Protein AF-A0A482VI58-F1 (afdb_monomer_lite)

Structure (mmCIF, N/CA/C/O backbone):
data_AF-A0A482VI58-F1
#
_entry.id   AF-A0A482VI58-F1
#
loop_
_atom_site.group_PDB
_atom_site.id
_atom_site.type_symbol
_atom_site.label_atom_id
_atom_site.label_alt_id
_atom_site.label_comp_id
_atom_site.label_asym_id
_atom_site.label_entity_id
_atom_site.label_seq_id
_atom_site.pdbx_PDB_ins_code
_atom_site.Cartn_x
_atom_site.Cartn_y
_atom_site.Cartn_z
_atom_site.occupancy
_atom_site.B_iso_or_equiv
_atom_site.auth_seq_id
_atom_site.auth_comp_id
_atom_site.auth_asym_id
_atom_site.auth_atom_id
_atom_site.pdbx_PDB_model_num
ATOM 1 N N . MET A 1 1 ? 12.533 9.770 -16.216 1.00 80.69 1 MET A N 1
ATOM 2 C CA . MET A 1 1 ? 11.317 10.613 -16.175 1.00 80.69 1 MET A CA 1
ATOM 3 C C . MET A 1 1 ? 10.155 9.870 -15.533 1.00 80.69 1 MET A C 1
ATOM 5 O O . MET A 1 1 ? 9.630 10.392 -14.567 1.00 80.69 1 MET A O 1
ATOM 9 N N . PHE A 1 2 ? 9.805 8.659 -15.983 1.00 86.62 2 PHE A N 1
ATOM 10 C CA . PHE A 1 2 ? 8.700 7.884 -15.394 1.00 86.62 2 PHE A CA 1
ATOM 11 C C . PHE A 1 2 ? 8.877 7.549 -13.905 1.00 86.62 2 PHE A C 1
ATOM 13 O O . PHE A 1 2 ? 7.943 7.761 -13.151 1.00 86.62 2 PHE A O 1
ATOM 20 N N . LEU A 1 3 ? 10.081 7.166 -13.467 1.00 88.00 3 LEU A N 1
ATOM 21 C CA . LEU A 1 3 ? 10.385 6.924 -12.044 1.00 88.00 3 LEU A CA 1
ATOM 22 C C . LEU A 1 3 ? 10.200 8.174 -11.166 1.00 88.00 3 LEU A C 1
ATOM 24 O O . LEU A 1 3 ? 9.652 8.113 -10.073 1.00 88.00 3 LEU A O 1
ATOM 28 N N . PHE A 1 4 ? 10.621 9.339 -11.665 1.00 90.25 4 PHE A N 1
ATOM 29 C CA . PHE A 1 4 ? 10.360 10.604 -10.974 1.00 90.25 4 PHE A CA 1
ATOM 30 C C . PHE A 1 4 ? 8.861 10.928 -10.968 1.00 90.25 4 PHE A C 1
ATOM 32 O O . PHE A 1 4 ? 8.337 11.359 -9.951 1.00 90.25 4 PHE A O 1
ATOM 39 N N . GLY A 1 5 ? 8.178 10.677 -12.089 1.00 90.12 5 GLY A N 1
ATOM 40 C CA . GLY A 1 5 ? 6.739 10.874 -12.243 1.00 90.12 5 GLY A CA 1
ATOM 41 C C . GLY A 1 5 ? 5.906 10.019 -11.292 1.00 90.12 5 GLY A C 1
ATOM 42 O O . GLY A 1 5 ? 4.958 10.540 -10.722 1.00 90.12 5 GLY A O 1
ATOM 43 N N . SER A 1 6 ? 6.270 8.749 -11.075 1.00 90.31 6 SER A N 1
ATOM 44 C CA . SER A 1 6 ? 5.603 7.914 -10.073 1.00 90.31 6 SER A CA 1
ATOM 45 C C . SER A 1 6 ? 5.817 8.481 -8.677 1.00 90.31 6 SER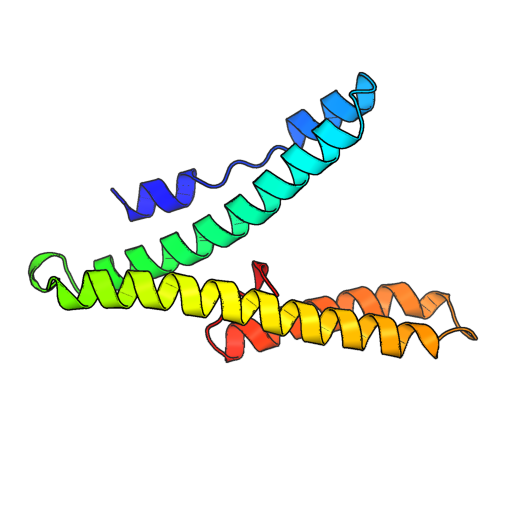 A C 1
ATOM 47 O O . SER A 1 6 ? 4.846 8.660 -7.962 1.00 90.31 6 SER A O 1
ATOM 49 N N . LEU A 1 7 ? 7.047 8.863 -8.320 1.00 88.12 7 LEU A N 1
ATOM 50 C CA . LEU A 1 7 ? 7.362 9.394 -6.989 1.00 88.12 7 LEU A CA 1
ATOM 51 C C . LEU A 1 7 ? 6.529 10.638 -6.635 1.00 88.12 7 LEU A C 1
ATOM 53 O O . LEU A 1 7 ? 6.018 10.730 -5.526 1.00 88.12 7 LEU A O 1
ATOM 57 N N . ILE A 1 8 ? 6.352 11.570 -7.576 1.00 90.31 8 ILE A N 1
ATOM 58 C CA . ILE A 1 8 ? 5.555 12.792 -7.353 1.00 90.31 8 ILE A CA 1
ATOM 59 C C . ILE A 1 8 ? 4.043 12.607 -7.574 1.00 90.31 8 ILE A C 1
ATOM 61 O O . ILE A 1 8 ? 3.300 13.578 -7.459 1.00 90.31 8 ILE A O 1
ATOM 65 N N . SER A 1 9 ? 3.590 11.406 -7.953 1.00 89.25 9 SER A N 1
ATOM 66 C CA . SER A 1 9 ? 2.170 11.115 -8.195 1.00 89.25 9 SER A CA 1
ATOM 67 C C . SER A 1 9 ? 1.380 10.977 -6.895 1.00 89.25 9 SER A C 1
ATOM 69 O O . SER A 1 9 ? 0.194 11.310 -6.873 1.00 89.25 9 SER A O 1
ATOM 71 N N . ALA A 1 10 ? 2.021 10.510 -5.819 1.00 85.88 10 ALA A N 1
ATOM 72 C CA . ALA A 1 10 ? 1.424 10.477 -4.491 1.00 85.88 10 ALA A CA 1
ATOM 73 C C . ALA A 1 10 ? 1.178 11.912 -4.006 1.00 85.88 10 ALA A C 1
ATOM 75 O O . ALA A 1 10 ? 2.099 12.727 -3.921 1.00 85.88 10 ALA A O 1
ATOM 76 N N . VAL A 1 11 ? -0.082 12.224 -3.715 1.00 79.81 11 VAL A N 1
ATOM 77 C CA . VAL A 1 11 ? -0.519 13.512 -3.175 1.00 79.81 11 VAL A CA 1
ATOM 78 C C . VAL A 1 11 ? -1.130 13.234 -1.815 1.00 79.81 11 VAL A C 1
ATOM 80 O O . VAL A 1 11 ? -2.124 12.520 -1.728 1.00 79.81 11 VAL A O 1
ATOM 83 N N . ASP A 1 12 ? -0.544 13.823 -0.777 1.00 84.38 12 ASP A N 1
ATOM 84 C CA . ASP A 1 12 ? -1.042 13.713 0.589 1.00 84.38 12 ASP A CA 1
ATOM 85 C C . ASP A 1 12 ? -2.017 14.872 0.897 1.00 84.38 12 ASP A C 1
ATOM 87 O O . ASP A 1 12 ? -1.608 16.042 0.904 1.00 84.38 12 ASP A O 1
ATOM 91 N N . PRO A 1 13 ? -3.314 14.600 1.145 1.00 86.38 13 PRO A N 1
ATOM 92 C CA . PRO A 1 13 ? -4.317 15.619 1.405 1.00 86.38 13 PRO A CA 1
ATOM 93 C C . PRO A 1 13 ? -4.388 16.018 2.885 1.00 86.38 13 PRO A C 1
ATOM 95 O O . PRO A 1 13 ? -5.315 16.741 3.236 1.00 86.38 13 PRO A O 1
ATOM 98 N N . VAL A 1 14 ? -3.494 15.564 3.776 1.00 86.38 14 VAL A N 1
ATOM 99 C CA . VAL A 1 14 ? -3.619 15.774 5.238 1.00 86.38 14 VAL A CA 1
ATOM 100 C C . VAL A 1 14 ? -3.907 17.234 5.614 1.00 86.38 14 VAL A C 1
ATOM 102 O O . VAL A 1 14 ? -4.797 17.500 6.423 1.00 86.38 14 VAL A O 1
ATOM 105 N N . ALA A 1 15 ? -3.233 18.198 4.979 1.00 89.44 15 ALA A N 1
ATOM 106 C CA . ALA A 1 15 ? -3.489 19.620 5.219 1.00 89.44 15 ALA A CA 1
ATOM 107 C C . ALA A 1 15 ? 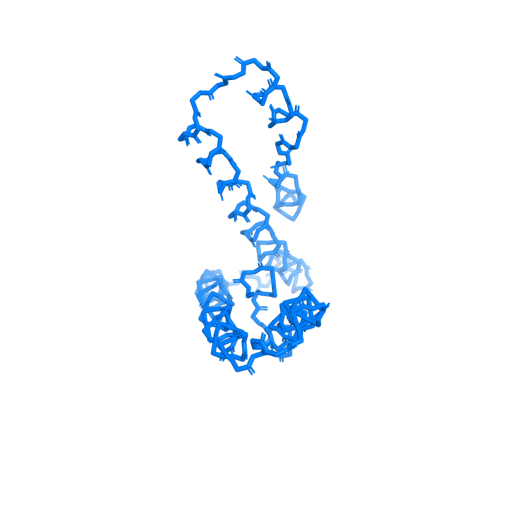-4.893 20.065 4.763 1.00 89.44 15 ALA A C 1
ATOM 109 O O . ALA A 1 15 ? -5.524 20.897 5.410 1.00 89.44 15 ALA A O 1
ATOM 110 N N . VAL A 1 16 ? -5.395 19.506 3.661 1.00 88.38 16 VAL A N 1
ATOM 111 C CA . VAL A 1 16 ? -6.733 19.796 3.123 1.00 88.38 16 VAL A CA 1
ATOM 112 C C . VAL A 1 16 ? -7.816 19.146 3.986 1.00 88.38 16 VAL A C 1
ATOM 114 O O . VAL A 1 16 ? -8.818 19.791 4.287 1.00 88.38 16 VAL A O 1
ATOM 117 N N . LEU A 1 17 ? -7.600 17.906 4.437 1.00 88.44 17 LEU A N 1
ATOM 118 C CA . LEU A 1 17 ? -8.528 17.185 5.310 1.00 88.44 17 LEU A CA 1
ATOM 119 C C . LEU A 1 17 ? -8.707 17.892 6.660 1.00 88.44 17 LEU A C 1
ATOM 121 O O . LEU A 1 17 ? -9.836 17.989 7.134 1.00 88.44 17 LEU A O 1
ATOM 125 N N . ALA A 1 18 ? -7.636 18.454 7.231 1.00 88.31 18 ALA A N 1
ATOM 126 C CA . ALA A 1 18 ? -7.715 19.246 8.461 1.00 88.31 18 ALA A CA 1
ATOM 127 C C . ALA A 1 18 ? -8.611 20.489 8.300 1.00 88.31 18 ALA A C 1
ATOM 129 O O . ALA A 1 18 ? -9.435 20.788 9.162 1.00 88.31 18 ALA A O 1
ATOM 130 N N . VAL A 1 19 ? -8.500 21.186 7.165 1.00 90.44 19 VAL A N 1
ATOM 131 C CA . VAL A 1 19 ? -9.356 22.344 6.862 1.00 90.44 19 VAL A CA 1
ATOM 132 C C . VAL A 1 19 ? -10.801 21.910 6.605 1.00 90.44 19 VAL A C 1
ATOM 134 O O . VAL A 1 19 ? -11.728 22.602 7.019 1.00 90.44 19 VAL A O 1
ATOM 137 N N . PHE A 1 20 ? -11.021 20.768 5.946 1.00 88.94 20 PHE A N 1
ATOM 138 C CA . PHE A 1 20 ? -12.365 20.234 5.696 1.00 88.94 20 PHE A CA 1
ATOM 139 C C . PHE A 1 20 ? -13.120 19.907 6.985 1.00 88.94 20 PHE A C 1
ATOM 141 O O . PHE A 1 20 ? -14.330 20.134 7.056 1.00 88.94 20 PHE A O 1
ATOM 148 N N . GLU A 1 21 ? -12.412 19.408 7.995 1.00 84.38 21 GLU A N 1
ATOM 149 C CA . GLU A 1 21 ? -12.968 19.153 9.322 1.00 84.38 21 GLU A CA 1
ATOM 150 C C . GLU A 1 21 ? -13.339 20.465 10.035 1.00 84.38 21 GLU A C 1
ATOM 152 O O . GLU A 1 21 ? -14.435 20.581 10.584 1.00 84.38 21 GLU A O 1
ATOM 157 N N . GLU A 1 22 ? -12.488 21.493 9.941 1.00 87.69 22 GLU A N 1
ATOM 158 C CA . GLU A 1 22 ? -12.729 22.808 10.552 1.00 87.69 22 GLU A CA 1
ATOM 159 C C . GLU A 1 22 ? -13.942 23.532 9.947 1.00 87.69 22 GLU A C 1
ATOM 161 O O . GLU A 1 22 ? -14.746 24.123 10.670 1.00 87.69 22 GLU A O 1
ATOM 166 N N . ILE A 1 23 ? -14.118 23.457 8.624 1.00 90.69 23 ILE A N 1
ATOM 167 C CA . ILE A 1 23 ? -15.240 24.105 7.922 1.00 90.69 23 ILE A CA 1
ATOM 168 C C . ILE A 1 23 ? -16.499 23.220 7.831 1.00 90.69 23 ILE A C 1
ATOM 170 O O . ILE A 1 23 ? -17.460 23.611 7.168 1.00 90.69 23 ILE A O 1
ATOM 174 N N . GLN A 1 24 ? -16.504 22.050 8.485 1.00 85.38 24 GLN A N 1
ATOM 175 C CA . GLN A 1 24 ? -17.609 21.079 8.498 1.00 85.38 24 GLN A CA 1
ATOM 176 C C . GLN A 1 24 ? -18.119 20.717 7.094 1.00 85.38 24 GLN A C 1
ATOM 178 O O . GLN A 1 24 ? -19.310 20.814 6.781 1.00 85.38 24 GLN A O 1
ATOM 183 N N . VAL A 1 25 ? -17.200 20.298 6.223 1.00 85.62 25 VAL A N 1
ATOM 184 C CA . VAL A 1 25 ? -17.543 19.769 4.897 1.00 85.62 25 VAL A CA 1
ATOM 185 C C . VAL A 1 25 ? -18.390 18.501 5.026 1.00 85.62 25 VAL A C 1
ATOM 187 O O . VAL A 1 25 ? -18.348 17.784 6.022 1.00 85.62 25 VAL A O 1
ATOM 190 N N . ASN A 1 26 ? -19.160 18.202 3.980 1.00 89.62 26 ASN A N 1
ATOM 191 C CA . ASN A 1 26 ? -19.882 16.945 3.855 1.00 89.62 26 ASN A CA 1
ATOM 192 C C . ASN A 1 26 ? -18.968 15.725 4.114 1.00 89.62 26 ASN A C 1
ATOM 194 O O . ASN A 1 26 ? -17.955 15.552 3.434 1.00 89.62 26 ASN A O 1
ATOM 198 N N . GLU A 1 27 ? -19.373 14.854 5.042 1.00 87.38 27 GLU A N 1
ATOM 199 C CA . GLU A 1 27 ? -18.618 13.654 5.438 1.00 87.38 27 GLU A CA 1
ATOM 200 C C . GLU A 1 27 ? -18.286 12.730 4.255 1.00 87.38 27 GLU A C 1
ATOM 202 O O . GLU A 1 27 ? -17.212 12.136 4.211 1.00 87.38 27 GLU A O 1
ATOM 207 N N . ILE A 1 28 ? -19.164 12.640 3.250 1.00 90.75 28 ILE A N 1
ATOM 208 C CA . ILE A 1 28 ? -18.926 11.819 2.055 1.00 90.75 28 ILE A CA 1
ATOM 209 C C . ILE A 1 28 ? -17.741 12.374 1.263 1.00 90.75 28 ILE A C 1
ATOM 211 O O . ILE A 1 28 ? -16.917 11.599 0.787 1.00 90.75 28 ILE A O 1
ATOM 215 N N . LEU A 1 29 ? -17.615 13.702 1.145 1.00 89.19 29 LEU A N 1
ATOM 216 C CA . LEU A 1 29 ? -16.485 14.304 0.434 1.00 89.19 29 LEU A CA 1
ATOM 217 C C . LEU A 1 29 ? -15.168 14.038 1.171 1.00 89.19 29 LEU A C 1
ATOM 219 O O . LEU A 1 29 ? -14.175 13.708 0.529 1.00 89.19 29 LEU A O 1
ATOM 223 N N . TYR A 1 30 ? -15.180 14.118 2.504 1.00 89.75 30 TYR A N 1
ATOM 224 C CA . TYR A 1 30 ? -14.025 13.767 3.331 1.00 89.75 30 TYR A CA 1
ATOM 225 C C . TYR A 1 30 ? -13.590 12.314 3.092 1.00 89.75 30 TYR A C 1
ATOM 227 O O . TYR A 1 30 ? -12.429 12.059 2.776 1.00 89.75 30 TYR A O 1
ATOM 235 N N . ILE A 1 31 ? -14.533 11.367 3.173 1.00 90.25 31 ILE A N 1
ATOM 236 C CA . ILE A 1 31 ? -14.257 9.933 3.003 1.00 90.25 31 ILE A CA 1
ATOM 237 C C . ILE A 1 31 ? -13.723 9.633 1.598 1.00 90.25 31 ILE A C 1
ATOM 239 O O . ILE A 1 31 ? -12.791 8.845 1.455 1.00 90.25 31 ILE A O 1
ATOM 243 N N . VAL A 1 32 ? -14.287 10.262 0.563 1.00 91.56 32 VAL A N 1
ATOM 244 C CA . VAL A 1 32 ? -13.852 10.055 -0.825 1.00 91.56 32 VAL A CA 1
ATOM 245 C C . VAL A 1 32 ? -12.426 10.562 -1.041 1.00 91.56 32 VAL A C 1
ATOM 247 O O . VAL A 1 32 ? -11.614 9.817 -1.579 1.00 91.56 32 VAL A O 1
ATOM 250 N N . VAL A 1 33 ? -12.093 11.776 -0.588 1.00 91.31 33 VAL A N 1
ATOM 251 C CA . VAL A 1 33 ? -10.744 12.355 -0.762 1.00 91.31 33 VAL A CA 1
ATOM 252 C C . VAL A 1 33 ? -9.696 11.589 0.046 1.00 91.31 33 VAL A C 1
ATOM 254 O O . VAL A 1 33 ? -8.596 11.323 -0.442 1.00 91.31 33 VAL A O 1
ATOM 257 N N . PHE A 1 34 ? -10.041 11.186 1.270 1.00 89.19 34 PHE A N 1
ATOM 258 C CA . PHE A 1 34 ? -9.177 10.342 2.089 1.00 89.19 34 PHE A CA 1
ATOM 259 C C . PHE A 1 34 ? -8.921 8.984 1.418 1.00 89.19 34 PHE A C 1
ATOM 261 O O . PHE A 1 34 ? -7.773 8.565 1.283 1.00 89.19 34 PHE A O 1
ATOM 268 N N . GLY A 1 35 ? -9.977 8.324 0.933 1.00 89.69 35 GLY A N 1
ATOM 269 C CA . GLY A 1 35 ? -9.873 7.035 0.252 1.00 89.69 35 GLY A CA 1
ATOM 270 C C . GLY A 1 35 ? -9.096 7.100 -1.066 1.00 89.69 35 GLY A C 1
ATOM 271 O O . GLY A 1 35 ? -8.288 6.215 -1.338 1.00 89.69 35 GLY A O 1
ATOM 272 N N . GLU A 1 36 ? -9.297 8.153 -1.863 1.00 90.19 36 GLU A N 1
ATOM 273 C CA . GLU A 1 36 ? -8.51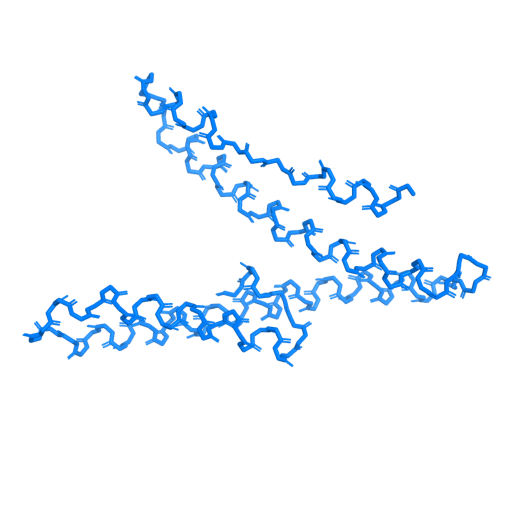8 8.411 -3.082 1.00 90.19 36 GLU A CA 1
ATOM 274 C C . GLU A 1 36 ? -7.024 8.493 -2.773 1.00 90.19 36 GLU A C 1
ATOM 276 O O . GLU A 1 36 ? -6.215 7.887 -3.470 1.00 90.19 36 GLU A O 1
ATOM 281 N N . SER A 1 37 ? -6.666 9.198 -1.704 1.00 89.88 37 SER A N 1
ATOM 282 C CA . SER A 1 37 ? -5.268 9.430 -1.347 1.00 89.88 37 SER A CA 1
ATOM 283 C C . SER A 1 37 ? -4.594 8.160 -0.836 1.00 89.88 37 SER A C 1
ATOM 285 O O . SER A 1 37 ? -3.494 7.841 -1.279 1.00 89.88 37 SER A O 1
ATOM 287 N N . LEU A 1 38 ? -5.296 7.361 -0.022 1.00 86.94 38 LEU A N 1
ATOM 288 C CA . LEU A 1 38 ? -4.820 6.030 0.368 1.00 86.94 38 LEU A CA 1
ATOM 289 C C . LEU A 1 38 ? -4.583 5.122 -0.850 1.00 86.94 38 LEU A C 1
ATOM 291 O O . LEU A 1 38 ? -3.567 4.431 -0.929 1.00 86.94 38 LEU A O 1
ATOM 295 N N . LEU A 1 39 ? -5.507 5.120 -1.818 1.00 87.06 39 LEU A N 1
ATOM 296 C CA . LEU A 1 39 ? -5.347 4.339 -3.046 1.00 87.06 39 LEU A CA 1
ATOM 297 C C . LEU A 1 39 ? -4.183 4.867 -3.901 1.00 87.06 39 LEU A C 1
ATOM 299 O O . LEU A 1 39 ? -3.450 4.082 -4.502 1.00 87.06 39 LEU A O 1
ATOM 303 N N . ASN A 1 40 ? -4.002 6.186 -3.952 1.00 90.12 40 ASN A N 1
ATOM 304 C CA . ASN A 1 40 ? -2.934 6.834 -4.703 1.00 90.12 40 ASN A CA 1
ATOM 305 C C . ASN A 1 40 ? -1.541 6.489 -4.152 1.00 90.12 40 ASN A C 1
ATOM 307 O O . ASN A 1 40 ? -0.642 6.173 -4.936 1.00 90.12 40 ASN A O 1
ATOM 311 N N . ASP A 1 41 ? -1.369 6.474 -2.829 1.00 89.12 41 ASP A N 1
ATOM 312 C CA . ASP A 1 41 ? -0.116 6.068 -2.180 1.00 89.12 41 ASP A CA 1
ATOM 313 C C . ASP A 1 41 ? 0.255 4.626 -2.544 1.00 89.12 41 ASP A C 1
ATOM 315 O O . ASP A 1 41 ? 1.375 4.340 -2.983 1.00 89.12 41 ASP A O 1
ATOM 319 N N . ALA A 1 42 ? -0.721 3.722 -2.460 1.00 85.75 42 ALA A N 1
ATOM 320 C CA . ALA A 1 42 ? -0.563 2.331 -2.854 1.00 85.75 42 ALA A CA 1
ATOM 321 C C . ALA A 1 42 ? -0.138 2.168 -4.325 1.00 85.75 42 ALA A C 1
ATOM 323 O O . ALA A 1 42 ? 0.821 1.453 -4.625 1.00 85.75 42 ALA A O 1
ATOM 324 N N . VAL A 1 43 ? -0.835 2.831 -5.253 1.00 89.00 43 VAL A N 1
ATOM 325 C CA . VAL A 1 43 ? -0.538 2.763 -6.694 1.00 89.00 43 VAL A CA 1
ATOM 326 C C . VAL A 1 43 ? 0.841 3.347 -7.000 1.00 89.00 43 VAL A C 1
ATOM 328 O O . VAL A 1 43 ? 1.592 2.777 -7.794 1.00 89.00 43 VAL A O 1
ATOM 331 N N . THR A 1 44 ? 1.196 4.452 -6.347 1.00 90.50 44 THR A N 1
ATOM 332 C CA . THR A 1 44 ? 2.470 5.149 -6.537 1.00 90.50 44 THR A CA 1
ATOM 333 C C . THR A 1 44 ? 3.663 4.261 -6.199 1.00 90.50 44 THR A C 1
ATOM 335 O O . THR A 1 44 ? 4.604 4.184 -6.992 1.00 90.50 44 THR A O 1
ATOM 338 N N . VAL A 1 45 ? 3.621 3.541 -5.076 1.00 87.81 45 VAL A N 1
ATOM 339 C CA . VAL A 1 45 ? 4.719 2.650 -4.668 1.00 87.81 45 VAL A CA 1
ATOM 340 C C . VAL A 1 45 ? 4.885 1.473 -5.631 1.00 87.81 45 VAL A C 1
ATOM 342 O O . VAL A 1 45 ? 6.007 1.146 -6.020 1.00 87.81 45 VAL A O 1
ATOM 345 N N . VAL A 1 46 ? 3.785 0.881 -6.107 1.00 88.19 46 VAL A N 1
ATOM 346 C CA . VAL A 1 46 ? 3.858 -0.204 -7.102 1.00 88.19 46 VAL A CA 1
ATOM 347 C C . VAL A 1 46 ? 4.439 0.304 -8.428 1.00 88.19 46 VAL A C 1
ATOM 349 O O . VAL A 1 46 ? 5.296 -0.353 -9.022 1.00 88.19 46 VAL A O 1
ATOM 352 N N . LEU A 1 47 ? 4.024 1.491 -8.888 1.00 89.81 47 LEU A N 1
ATOM 353 C CA . LEU A 1 47 ? 4.582 2.114 -10.094 1.00 89.81 47 LEU A CA 1
ATOM 354 C C . LEU A 1 47 ? 6.061 2.480 -9.932 1.00 89.81 47 LEU A C 1
ATOM 356 O O . LEU A 1 47 ? 6.831 2.318 -10.879 1.00 89.81 47 LEU A O 1
ATOM 360 N N . TYR A 1 48 ? 6.462 2.944 -8.747 1.00 90.44 48 TYR A N 1
ATOM 361 C CA . TYR A 1 48 ? 7.854 3.245 -8.435 1.00 90.44 48 TYR A CA 1
ATOM 362 C C . TYR A 1 48 ? 8.734 2.004 -8.611 1.00 90.44 48 TYR A C 1
ATOM 364 O O . TYR A 1 48 ? 9.669 2.051 -9.409 1.00 90.44 48 TYR A O 1
ATOM 372 N N . HIS A 1 49 ? 8.390 0.880 -7.976 1.00 87.06 49 HIS A N 1
ATOM 373 C CA . HIS A 1 49 ? 9.169 -0.358 -8.097 1.00 87.06 49 HIS A CA 1
ATOM 374 C C . HIS A 1 49 ? 9.183 -0.919 -9.523 1.00 87.06 49 HIS A C 1
ATOM 376 O O . HIS A 1 49 ? 10.203 -1.431 -9.990 1.00 87.06 49 HIS A O 1
ATOM 382 N N . LEU A 1 50 ? 8.077 -0.779 -10.259 1.00 88.38 50 LEU A N 1
ATOM 383 C CA . LEU A 1 50 ? 8.013 -1.165 -11.668 1.00 88.38 50 LEU A CA 1
ATOM 384 C C . LEU A 1 50 ? 8.998 -0.348 -12.518 1.00 88.38 50 LEU A C 1
ATOM 386 O O . LEU A 1 50 ? 9.765 -0.910 -13.302 1.00 88.38 50 LEU A O 1
ATOM 390 N N . PHE A 1 51 ? 9.011 0.979 -12.365 1.00 89.19 51 PHE A N 1
ATOM 391 C CA . PHE A 1 51 ? 9.923 1.837 -13.124 1.00 89.19 51 PHE A CA 1
ATOM 392 C C . PHE A 1 51 ? 11.376 1.751 -12.648 1.00 89.19 51 PHE A C 1
ATOM 394 O O . PHE A 1 51 ? 12.289 1.932 -13.459 1.00 89.19 51 PHE A O 1
ATOM 401 N N . GLU A 1 52 ? 11.606 1.464 -11.370 1.00 89.00 52 GLU A N 1
ATOM 402 C CA . GLU A 1 52 ? 12.919 1.145 -10.803 1.00 89.00 52 GLU A CA 1
ATOM 403 C C . GLU A 1 52 ? 13.499 -0.100 -11.479 1.00 89.00 52 GLU A C 1
ATOM 405 O O . GLU A 1 52 ? 14.564 -0.013 -12.092 1.00 89.00 52 GLU A O 1
ATOM 410 N N . SER A 1 53 ? 12.732 -1.193 -11.541 1.00 85.75 53 SER A N 1
ATOM 411 C CA . SER A 1 53 ? 13.123 -2.420 -12.246 1.00 85.75 53 SER A CA 1
ATOM 412 C C . SER A 1 53 ? 13.446 -2.175 -13.729 1.00 85.75 53 SER A C 1
ATOM 414 O O . SER A 1 53 ? 14.451 -2.661 -14.253 1.00 85.75 53 SER A O 1
ATOM 416 N N . TYR A 1 54 ? 12.654 -1.348 -14.422 1.00 86.19 54 TYR A N 1
ATOM 417 C CA . TYR A 1 54 ? 12.942 -0.968 -15.814 1.00 86.19 54 TYR A CA 1
ATOM 418 C C . TYR A 1 54 ? 14.214 -0.129 -15.963 1.00 86.19 54 TYR A C 1
ATOM 420 O O . TYR A 1 54 ? 14.897 -0.206 -16.988 1.00 86.19 54 TYR A O 1
ATOM 428 N N . THR A 1 55 ? 14.538 0.681 -14.957 1.00 85.75 55 THR A N 1
ATOM 429 C CA . THR A 1 55 ? 15.758 1.492 -14.950 1.00 85.75 55 THR A CA 1
ATOM 430 C C . THR A 1 55 ? 16.990 0.607 -14.761 1.00 85.75 55 THR A C 1
ATOM 432 O O . THR A 1 55 ? 17.982 0.808 -15.462 1.00 85.75 55 THR A O 1
ATOM 435 N N . GLU A 1 56 ? 16.907 -0.409 -13.899 1.00 84.31 56 GLU A N 1
ATOM 436 C CA . GLU A 1 56 ? 17.978 -1.387 -13.666 1.00 84.31 56 GLU A CA 1
ATOM 437 C C . GLU A 1 56 ? 18.253 -2.280 -14.885 1.00 84.31 56 GLU A C 1
ATOM 439 O O . GLU A 1 56 ? 19.411 -2.512 -15.231 1.00 84.31 56 GLU A O 1
ATOM 444 N N . MET A 1 57 ? 17.207 -2.734 -15.588 1.00 79.75 57 MET A N 1
ATOM 445 C CA . MET A 1 57 ? 17.352 -3.543 -16.812 1.00 79.75 57 MET A CA 1
ATOM 446 C C . MET A 1 57 ? 17.991 -2.777 -17.985 1.00 79.75 57 MET A C 1
ATOM 448 O O . MET A 1 57 ? 18.581 -3.378 -18.891 1.00 79.75 57 MET A O 1
ATOM 452 N N . GLY A 1 58 ? 17.903 -1.444 -17.961 1.00 79.06 58 GLY A N 1
ATOM 453 C CA . GLY A 1 58 ? 18.446 -0.553 -18.977 1.00 79.06 58 GLY A CA 1
ATOM 454 C C . GLY A 1 58 ? 17.531 -0.398 -20.198 1.00 79.06 58 GLY A C 1
ATOM 455 O O . GLY A 1 58 ? 17.132 -1.358 -20.852 1.00 79.06 58 GLY A O 1
ATOM 456 N N . LEU A 1 59 ? 17.273 0.858 -20.579 1.00 70.56 59 LEU A N 1
ATOM 457 C CA . LEU A 1 59 ? 16.315 1.260 -21.627 1.00 70.56 59 LEU A CA 1
ATOM 458 C C . LEU A 1 59 ? 16.507 0.593 -23.003 1.00 70.56 59 LEU A C 1
ATOM 460 O O . LEU A 1 59 ? 15.568 0.551 -23.791 1.00 70.56 59 LEU A O 1
ATOM 464 N N . LYS A 1 60 ? 17.709 0.096 -23.321 1.00 67.00 60 LYS A N 1
ATOM 465 C CA . LYS A 1 60 ? 18.005 -0.552 -24.612 1.00 67.00 60 LYS A CA 1
ATOM 466 C C . LYS A 1 60 ? 17.522 -2.002 -24.710 1.00 67.00 60 LYS A C 1
ATOM 468 O O . LYS A 1 60 ? 17.443 -2.508 -25.823 1.00 67.00 60 LYS A O 1
ATOM 473 N N . ASN A 1 61 ? 17.210 -2.642 -23.584 1.00 70.00 61 ASN A N 1
ATOM 474 C CA . ASN A 1 61 ? 16.837 -4.056 -23.525 1.00 70.00 61 ASN A CA 1
ATOM 475 C C . ASN A 1 61 ? 15.338 -4.277 -23.278 1.00 70.00 61 ASN A C 1
ATOM 477 O O . ASN A 1 61 ? 14.919 -5.423 -23.200 1.00 70.00 61 ASN A O 1
ATOM 481 N N . ILE A 1 62 ? 14.542 -3.208 -23.153 1.00 74.94 62 ILE A N 1
ATOM 482 C CA . ILE A 1 62 ? 13.108 -3.310 -22.857 1.00 74.94 62 ILE A CA 1
ATOM 483 C C . ILE A 1 62 ? 12.361 -3.732 -24.126 1.00 74.94 62 ILE A C 1
ATOM 485 O O . ILE A 1 62 ? 12.260 -2.970 -25.092 1.00 74.94 62 ILE A O 1
ATOM 489 N N . ILE A 1 63 ? 11.829 -4.949 -24.119 1.00 81.25 63 ILE A N 1
ATOM 490 C CA . ILE A 1 63 ? 11.011 -5.518 -25.188 1.00 81.25 63 ILE A CA 1
ATOM 491 C C . ILE A 1 63 ? 9.533 -5.250 -24.866 1.00 81.25 63 ILE A C 1
ATOM 493 O O . ILE A 1 63 ? 9.138 -5.045 -23.720 1.00 81.25 63 ILE A O 1
ATOM 497 N N . TYR A 1 64 ? 8.666 -5.285 -25.881 1.00 79.06 64 TYR A N 1
ATOM 498 C CA . TYR A 1 64 ? 7.211 -5.178 -25.701 1.00 79.06 64 TYR A CA 1
ATOM 499 C C . TYR A 1 64 ? 6.644 -6.185 -24.677 1.00 79.06 64 TYR A C 1
ATOM 501 O O . TYR A 1 64 ? 5.672 -5.890 -23.984 1.00 79.06 64 TYR A O 1
ATOM 509 N N . GLN A 1 65 ? 7.266 -7.363 -24.561 1.00 81.69 65 GLN A N 1
ATOM 510 C CA . GLN A 1 65 ? 6.880 -8.389 -23.591 1.00 81.69 65 GLN A CA 1
ATOM 511 C C . GLN A 1 65 ? 7.105 -7.937 -22.144 1.00 81.69 65 GLN A C 1
ATOM 513 O O . GLN A 1 65 ? 6.254 -8.210 -21.304 1.00 81.69 65 GLN A O 1
ATOM 518 N N . ASP A 1 66 ? 8.177 -7.190 -21.868 1.00 82.88 66 ASP A N 1
ATOM 519 C CA . ASP A 1 66 ? 8.491 -6.700 -20.521 1.00 82.88 66 ASP A CA 1
ATOM 520 C C . ASP A 1 66 ? 7.471 -5.659 -20.065 1.00 82.88 66 ASP A C 1
ATOM 522 O O . ASP A 1 66 ? 7.022 -5.681 -18.924 1.00 82.88 66 ASP A O 1
ATOM 526 N N . VAL A 1 67 ? 7.024 -4.800 -20.988 1.00 84.12 67 VAL A N 1
ATOM 527 C CA . VAL A 1 67 ? 5.975 -3.807 -20.715 1.00 84.12 67 VAL A CA 1
ATOM 528 C C . VAL A 1 67 ? 4.657 -4.488 -20.349 1.00 84.12 67 VAL A C 1
ATOM 530 O O . VAL A 1 67 ? 3.996 -4.087 -19.390 1.00 84.12 67 VAL A O 1
ATOM 533 N N . LEU A 1 68 ? 4.280 -5.533 -21.092 1.00 87.00 68 LEU A N 1
ATOM 534 C CA . LEU A 1 68 ? 3.069 -6.300 -20.812 1.00 87.00 68 LEU A CA 1
ATOM 535 C C . LEU A 1 68 ? 3.185 -7.077 -19.493 1.00 87.00 68 LEU A C 1
ATOM 537 O O . LEU A 1 68 ? 2.229 -7.119 -18.720 1.00 87.00 68 LEU A O 1
ATOM 541 N N . ALA A 1 69 ? 4.360 -7.651 -19.221 1.00 85.50 69 ALA A N 1
ATOM 542 C CA . ALA A 1 69 ? 4.651 -8.353 -17.980 1.00 85.50 69 ALA A CA 1
ATOM 543 C C . ALA A 1 69 ? 4.607 -7.412 -16.770 1.00 85.50 69 ALA A C 1
ATOM 545 O O . ALA A 1 69 ? 4.003 -7.767 -15.765 1.00 85.50 69 ALA A O 1
ATOM 546 N N . GLY A 1 70 ? 5.158 -6.199 -16.865 1.00 86.06 70 GLY A N 1
ATOM 547 C CA . GLY A 1 70 ? 5.072 -5.216 -15.786 1.00 86.06 70 GLY A CA 1
ATOM 548 C C . GLY A 1 70 ? 3.645 -4.729 -15.544 1.00 86.06 70 GLY A C 1
ATOM 549 O O . GLY A 1 70 ? 3.239 -4.610 -14.392 1.00 86.06 70 GLY A O 1
ATOM 550 N N . LEU A 1 71 ? 2.841 -4.533 -16.598 1.00 87.38 71 LEU A N 1
ATOM 551 C CA . LEU A 1 71 ? 1.415 -4.221 -16.442 1.00 87.38 71 LEU A CA 1
ATOM 552 C C . LEU A 1 71 ? 0.669 -5.360 -15.727 1.00 87.38 71 LEU A C 1
ATOM 554 O O . LEU A 1 71 ? -0.112 -5.112 -14.814 1.00 87.38 71 LEU A O 1
ATOM 558 N N . ALA A 1 72 ? 0.918 -6.612 -16.113 1.00 89.06 72 ALA A N 1
ATOM 559 C CA . ALA A 1 72 ? 0.342 -7.765 -15.426 1.00 89.06 72 ALA A CA 1
ATOM 560 C C . ALA A 1 72 ? 0.815 -7.843 -13.964 1.00 89.06 72 ALA A C 1
ATOM 562 O O . ALA A 1 72 ? -0.002 -8.047 -13.067 1.00 89.06 72 ALA A O 1
ATOM 563 N N . ASN A 1 73 ? 2.107 -7.616 -13.715 1.00 87.88 73 ASN A N 1
ATOM 564 C CA . ASN A 1 73 ? 2.691 -7.627 -12.379 1.00 87.88 73 ASN A CA 1
ATOM 565 C C . ASN A 1 73 ? 2.081 -6.544 -11.482 1.00 87.88 73 ASN A C 1
ATOM 567 O O . ASN A 1 73 ? 1.804 -6.809 -10.320 1.00 87.88 73 ASN A O 1
ATOM 571 N N . PHE A 1 74 ? 1.781 -5.362 -12.027 1.00 88.56 74 PHE A N 1
ATOM 572 C CA . PHE A 1 74 ? 1.075 -4.306 -11.301 1.00 88.56 74 PHE A CA 1
ATOM 573 C C . PHE A 1 74 ? -0.252 -4.811 -10.716 1.00 88.56 74 PHE A C 1
ATOM 575 O O . PHE A 1 74 ? -0.498 -4.656 -9.521 1.00 88.56 74 PHE A O 1
ATOM 582 N N . PHE A 1 75 ? -1.086 -5.474 -11.525 1.00 89.56 75 PHE A N 1
ATOM 583 C CA . PHE A 1 75 ? -2.354 -6.031 -11.043 1.00 89.56 75 PHE A CA 1
ATOM 584 C C . PHE A 1 75 ? -2.151 -7.176 -10.053 1.00 89.56 75 PHE A C 1
ATOM 586 O O . PHE A 1 75 ? -2.904 -7.272 -9.088 1.00 89.56 75 PHE A O 1
ATOM 593 N N . VAL A 1 76 ? -1.147 -8.031 -10.266 1.00 91.12 76 VAL A N 1
ATOM 594 C CA . VAL A 1 76 ? -0.836 -9.139 -9.351 1.00 91.12 76 VAL A CA 1
ATOM 595 C C . VAL A 1 76 ? -0.418 -8.612 -7.980 1.00 91.12 76 VAL A C 1
ATOM 597 O O . VAL A 1 76 ? -0.976 -9.042 -6.978 1.00 91.12 76 VAL A O 1
ATOM 600 N N . VAL A 1 77 ? 0.504 -7.651 -7.934 1.00 89.75 77 VAL A N 1
ATOM 601 C CA . VAL A 1 77 ? 1.019 -7.052 -6.695 1.00 89.75 77 VAL A CA 1
ATOM 602 C C . VAL A 1 77 ? -0.070 -6.259 -5.972 1.00 89.75 77 VAL A C 1
ATOM 604 O O . VAL A 1 77 ? -0.184 -6.353 -4.748 1.00 89.75 77 VAL A O 1
ATOM 607 N N . ALA A 1 78 ? -0.901 -5.519 -6.717 1.00 88.75 78 ALA A N 1
ATOM 608 C CA . ALA A 1 78 ? -2.003 -4.747 -6.153 1.00 88.75 78 ALA A CA 1
ATOM 609 C C . ALA A 1 78 ? -3.109 -5.649 -5.583 1.00 88.75 78 ALA A C 1
ATOM 611 O O . ALA A 1 78 ? -3.440 -5.556 -4.403 1.00 88.75 78 ALA A O 1
ATOM 612 N N . LEU A 1 79 ? -3.646 -6.570 -6.391 1.00 91.12 79 LEU A N 1
ATOM 613 C CA . LEU A 1 79 ? -4.706 -7.483 -5.954 1.00 91.12 79 LEU A CA 1
ATOM 614 C C . LEU A 1 79 ? -4.206 -8.463 -4.891 1.00 91.12 79 LEU A C 1
ATOM 616 O O . LEU A 1 79 ? -4.938 -8.765 -3.952 1.00 91.12 79 LEU A O 1
ATOM 620 N N . GLY A 1 80 ? -2.968 -8.944 -5.014 1.00 91.62 80 GLY A N 1
ATOM 621 C CA . GLY A 1 80 ? -2.337 -9.816 -4.030 1.00 91.62 80 GLY A CA 1
ATOM 622 C C . GLY A 1 80 ? -2.207 -9.141 -2.666 1.00 91.62 80 GLY A C 1
ATOM 623 O O . GLY A 1 80 ? -2.597 -9.741 -1.666 1.00 91.62 80 GLY A O 1
ATOM 624 N N . GLY A 1 81 ? -1.761 -7.879 -2.631 1.00 91.31 81 GLY A N 1
ATOM 625 C CA . GLY A 1 81 ? -1.721 -7.071 -1.408 1.00 91.31 81 GLY A CA 1
ATOM 626 C C . GLY A 1 81 ? -3.108 -6.921 -0.782 1.00 91.31 81 GLY A C 1
ATOM 627 O O . GLY A 1 81 ? -3.309 -7.300 0.368 1.00 91.31 81 GLY A O 1
ATOM 628 N N . THR A 1 82 ? -4.107 -6.511 -1.572 1.00 91.62 82 THR A N 1
ATOM 629 C CA . THR A 1 82 ? -5.493 -6.375 -1.094 1.00 91.62 82 THR A CA 1
ATOM 630 C C . THR A 1 82 ? -6.063 -7.684 -0.538 1.00 91.62 82 THR A C 1
ATOM 632 O O . THR A 1 82 ? -6.735 -7.679 0.491 1.00 91.62 82 THR A O 1
ATOM 635 N N . VAL A 1 83 ? -5.806 -8.826 -1.184 1.00 94.44 83 VAL A N 1
ATOM 636 C CA . VAL A 1 83 ? -6.271 -10.135 -0.692 1.00 94.44 83 VAL A CA 1
ATOM 637 C C . VAL A 1 83 ? -5.623 -10.481 0.649 1.00 94.44 83 VAL A C 1
ATOM 639 O O . VAL A 1 83 ? -6.324 -10.931 1.557 1.00 94.44 83 VAL A O 1
ATOM 642 N N . ILE A 1 84 ? -4.315 -10.249 0.797 1.00 94.06 84 ILE A N 1
ATOM 643 C CA . ILE A 1 84 ? -3.603 -10.457 2.066 1.00 94.06 84 ILE A CA 1
ATOM 644 C C . ILE A 1 84 ? -4.202 -9.564 3.158 1.00 94.06 84 ILE A C 1
ATOM 646 O O . ILE A 1 84 ? -4.498 -10.064 4.247 1.00 94.06 84 ILE A O 1
ATOM 650 N N . GLY A 1 85 ? -4.465 -8.294 2.853 1.00 93.19 85 GLY A N 1
ATOM 651 C CA . GLY A 1 85 ? -5.075 -7.363 3.798 1.00 93.19 85 GLY A CA 1
ATOM 652 C C . GLY A 1 85 ? -6.480 -7.756 4.228 1.00 93.19 85 GLY A C 1
ATOM 653 O O . GLY A 1 85 ? -6.799 -7.741 5.415 1.00 93.19 85 GLY A O 1
ATOM 654 N N . VAL A 1 86 ? -7.315 -8.235 3.302 1.00 94.38 86 VAL A N 1
ATOM 655 C CA . VAL A 1 86 ? -8.646 -8.765 3.641 1.00 94.38 86 VAL A CA 1
ATOM 656 C C . VAL A 1 86 ? -8.537 -9.975 4.573 1.00 94.38 86 VAL A C 1
ATOM 658 O O . VAL A 1 86 ? -9.281 -10.065 5.551 1.00 94.38 86 VAL A O 1
ATOM 661 N N . ILE A 1 87 ? -7.603 -10.895 4.316 1.00 95.25 87 ILE A N 1
ATOM 662 C CA . ILE A 1 87 ? -7.389 -12.076 5.166 1.00 95.25 87 ILE A CA 1
ATOM 663 C C . ILE A 1 87 ? -6.975 -11.655 6.582 1.00 95.25 87 ILE A C 1
ATOM 665 O O . ILE A 1 87 ? -7.566 -12.127 7.557 1.00 95.25 87 ILE A O 1
ATOM 669 N N . TRP A 1 88 ? -6.002 -10.751 6.712 1.00 94.19 88 TRP A N 1
ATOM 670 C CA . TRP A 1 88 ? -5.534 -10.273 8.014 1.00 94.19 88 TRP A CA 1
ATOM 671 C C . TRP A 1 88 ? -6.548 -9.382 8.731 1.00 94.19 88 TRP A C 1
ATOM 673 O O . TRP A 1 88 ? -6.679 -9.476 9.951 1.00 94.19 88 TRP A O 1
ATOM 683 N N . GLY A 1 89 ? -7.329 -8.583 8.007 1.00 92.81 89 GLY A N 1
ATOM 684 C CA . GLY A 1 89 ? -8.435 -7.806 8.562 1.00 92.81 89 GLY A CA 1
ATOM 685 C C . GLY A 1 89 ? -9.525 -8.706 9.147 1.00 92.81 89 GLY A C 1
ATOM 686 O O . GLY A 1 89 ? -9.966 -8.497 10.279 1.00 92.81 89 GLY A O 1
ATOM 687 N N . LEU A 1 90 ? -9.897 -9.777 8.435 1.00 93.62 90 LEU A N 1
ATOM 688 C CA . LEU A 1 90 ? -10.831 -10.788 8.944 1.00 93.62 90 LEU A CA 1
ATOM 689 C C . LEU A 1 90 ? -10.258 -11.543 10.149 1.00 93.62 90 LEU A C 1
ATOM 691 O O . LEU A 1 90 ? -10.971 -11.758 11.131 1.00 93.62 90 LEU A O 1
ATOM 695 N N . ALA A 1 91 ? -8.975 -11.913 10.106 1.00 92.38 91 ALA A N 1
ATOM 696 C CA . ALA A 1 91 ? -8.293 -12.550 11.230 1.00 92.38 91 ALA A CA 1
ATOM 697 C C . ALA A 1 91 ? -8.265 -11.637 12.465 1.00 92.38 91 ALA A C 1
ATOM 699 O O . ALA A 1 91 ? -8.558 -12.091 13.569 1.00 92.38 91 ALA A O 1
ATOM 700 N N . THR A 1 92 ? -7.990 -10.344 12.279 1.00 91.31 92 THR A N 1
ATOM 701 C CA . THR A 1 92 ? -8.004 -9.340 13.351 1.00 91.31 92 THR A CA 1
ATOM 702 C C . THR A 1 92 ? -9.395 -9.233 13.962 1.00 91.31 92 THR A C 1
ATOM 704 O O . THR A 1 92 ? -9.538 -9.406 15.169 1.00 91.31 92 THR A O 1
ATOM 707 N N . GLY A 1 93 ? -10.440 -9.072 13.142 1.00 89.31 93 GLY A N 1
ATOM 708 C CA . GLY A 1 93 ? -11.822 -9.031 13.625 1.00 89.31 93 GLY A CA 1
ATOM 709 C C . GLY A 1 93 ? -12.242 -10.307 14.365 1.00 89.31 93 GLY A C 1
ATOM 710 O O . GLY A 1 93 ? -12.968 -10.244 15.360 1.00 89.31 93 GLY A O 1
ATOM 711 N N . PHE A 1 94 ? -11.746 -11.470 13.932 1.00 89.00 94 PHE A N 1
ATOM 712 C CA . PHE A 1 94 ? -11.962 -12.729 14.638 1.00 89.00 94 PHE A CA 1
ATOM 713 C C . PHE A 1 94 ? -11.258 -12.752 15.998 1.00 89.00 94 PHE A C 1
ATOM 715 O O . PHE A 1 94 ? -11.893 -13.110 16.984 1.00 89.00 94 PHE A O 1
ATOM 722 N N . VAL A 1 95 ? -9.989 -12.340 16.078 1.00 87.06 95 VAL A N 1
ATOM 723 C CA . VAL A 1 95 ? -9.220 -12.298 17.334 1.00 87.06 95 VAL A CA 1
ATOM 724 C C . VAL A 1 95 ? -9.851 -11.329 18.333 1.00 87.06 95 VAL A C 1
ATOM 726 O O . VAL A 1 95 ? -10.101 -11.726 19.472 1.00 87.06 95 VAL A O 1
ATOM 729 N N . THR A 1 96 ? -10.203 -10.111 17.906 1.00 85.94 96 THR A N 1
ATOM 730 C CA . THR A 1 96 ? -10.819 -9.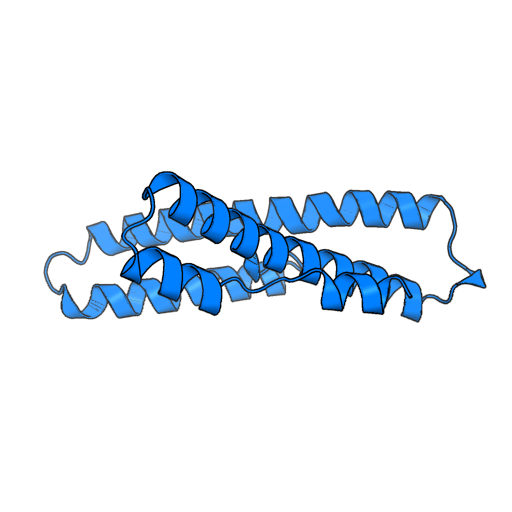092 18.774 1.00 85.94 96 THR A CA 1
ATOM 731 C C . THR A 1 96 ? -12.136 -9.579 19.382 1.00 85.94 96 THR A C 1
ATOM 733 O O . THR A 1 96 ? -12.439 -9.266 20.531 1.00 85.94 96 THR A O 1
ATOM 736 N N . LYS A 1 97 ? -12.890 -10.439 18.680 1.00 84.00 97 LYS A N 1
ATOM 737 C CA . LYS A 1 97 ? -14.122 -11.046 19.210 1.00 84.00 97 LYS A CA 1
ATOM 738 C C . LYS A 1 97 ? -13.897 -11.866 20.490 1.00 84.00 97 LYS A C 1
ATOM 740 O O . LYS A 1 97 ? -14.824 -11.985 21.293 1.00 84.00 97 LYS A O 1
ATOM 745 N N . PHE A 1 98 ? -12.708 -12.437 20.693 1.00 80.31 98 PHE A N 1
ATOM 746 C CA . PHE A 1 98 ? -12.375 -13.238 21.879 1.00 80.31 98 PHE A CA 1
ATOM 747 C C . PHE A 1 98 ? -11.717 -12.425 23.004 1.00 80.31 98 PHE A C 1
ATOM 749 O O . PHE A 1 98 ? -11.528 -12.951 24.097 1.00 80.31 98 PHE A O 1
ATOM 756 N N . THR A 1 99 ? -11.403 -11.146 22.783 1.00 78.69 99 THR A N 1
ATOM 757 C CA . THR A 1 99 ? -10.661 -10.293 23.733 1.00 78.69 99 THR A CA 1
ATOM 758 C C . THR A 1 99 ? -11.570 -9.516 24.706 1.00 78.69 99 THR A C 1
ATOM 760 O O . THR A 1 99 ? -11.097 -8.658 25.446 1.00 78.69 99 THR A O 1
ATOM 763 N N . ASN A 1 100 ? -12.865 -9.856 24.787 1.00 70.31 100 ASN A N 1
ATOM 764 C CA . ASN A 1 100 ? -13.881 -9.107 25.552 1.00 70.31 100 ASN A CA 1
ATOM 765 C C . ASN A 1 100 ? -13.540 -8.849 27.035 1.00 70.31 100 ASN A C 1
ATOM 767 O O . ASN A 1 100 ? -13.979 -7.843 27.590 1.00 70.31 100 ASN A O 1
ATOM 771 N N . GLU A 1 101 ? -12.780 -9.742 27.671 1.00 72.56 101 GLU A N 1
ATOM 772 C CA . GLU A 1 101 ? -12.404 -9.657 29.090 1.00 72.56 101 GLU A CA 1
ATOM 773 C C . GLU A 1 101 ? -11.303 -8.610 29.360 1.00 72.56 101 GLU A C 1
ATOM 775 O O . GLU A 1 101 ? -11.200 -8.095 30.471 1.00 72.56 101 GLU A O 1
ATOM 780 N N . VAL A 1 102 ? -10.477 -8.258 28.361 1.00 75.62 102 VAL A N 1
ATOM 781 C CA . VAL A 1 102 ? -9.332 -7.341 28.533 1.00 75.62 102 VAL A CA 1
ATOM 782 C C . VAL A 1 102 ? -9.225 -6.360 27.361 1.00 75.62 102 VAL A C 1
ATOM 784 O O . VAL A 1 102 ? -8.314 -6.422 26.536 1.00 75.62 102 VAL A O 1
ATOM 787 N N . ARG A 1 103 ? -10.139 -5.384 27.332 1.00 75.44 103 ARG A N 1
ATOM 788 C CA . ARG A 1 103 ? -10.234 -4.361 26.267 1.00 75.44 103 ARG A CA 1
ATOM 789 C C . ARG A 1 103 ? -8.977 -3.508 26.073 1.00 75.44 103 ARG A C 1
ATOM 791 O O . ARG A 1 103 ? -8.756 -2.965 25.000 1.00 75.44 103 ARG A O 1
ATOM 798 N N . VAL A 1 104 ? -8.122 -3.401 27.091 1.00 81.62 104 VAL A N 1
ATOM 799 C CA . VAL A 1 104 ? -6.874 -2.614 27.023 1.00 81.62 104 VAL A CA 1
ATOM 800 C C . VAL A 1 104 ? -5.875 -3.202 26.012 1.00 81.62 104 VAL A C 1
ATOM 802 O O . VAL A 1 104 ? -5.030 -2.476 25.496 1.00 81.62 104 VAL A O 1
ATOM 805 N N . ILE A 1 105 ? -5.972 -4.500 25.699 1.00 83.00 105 ILE A N 1
ATOM 806 C CA . ILE A 1 105 ? -5.055 -5.182 24.772 1.00 83.00 105 ILE A CA 1
ATOM 807 C C . ILE A 1 105 ? -5.535 -5.064 23.308 1.00 83.00 105 ILE A C 1
ATOM 809 O O . ILE A 1 105 ? -4.739 -5.236 22.387 1.00 83.00 105 ILE A O 1
ATOM 813 N N . GLU A 1 106 ? -6.801 -4.708 23.060 1.00 84.00 106 GLU A N 1
ATOM 814 C CA . GLU A 1 106 ? -7.373 -4.638 21.704 1.00 84.00 106 GLU A CA 1
ATOM 815 C C . GLU A 1 106 ? -6.581 -3.733 20.740 1.00 84.00 106 GLU A C 1
ATOM 817 O O . GLU A 1 106 ? -6.256 -4.207 19.649 1.00 84.00 106 GLU A O 1
ATOM 822 N N . PRO A 1 107 ? -6.172 -2.497 21.106 1.00 87.50 107 PRO A N 1
ATOM 823 C CA . PRO A 1 107 ? -5.392 -1.651 20.201 1.00 87.50 107 PRO A CA 1
ATOM 824 C C . PRO A 1 107 ? -4.039 -2.271 19.842 1.00 87.50 107 PRO A C 1
ATOM 826 O O . PRO A 1 107 ? -3.600 -2.179 18.700 1.00 87.50 107 PRO A O 1
ATOM 829 N N . ILE A 1 108 ? -3.394 -2.950 20.798 1.00 88.88 108 ILE A N 1
ATOM 830 C CA . ILE A 1 108 ? -2.102 -3.612 20.581 1.00 88.88 108 ILE A CA 1
ATOM 831 C C . ILE A 1 108 ? -2.254 -4.716 19.534 1.00 88.88 108 ILE A C 1
ATOM 833 O O . ILE A 1 108 ? -1.443 -4.798 18.616 1.00 88.88 108 ILE A O 1
ATOM 837 N N . PHE A 1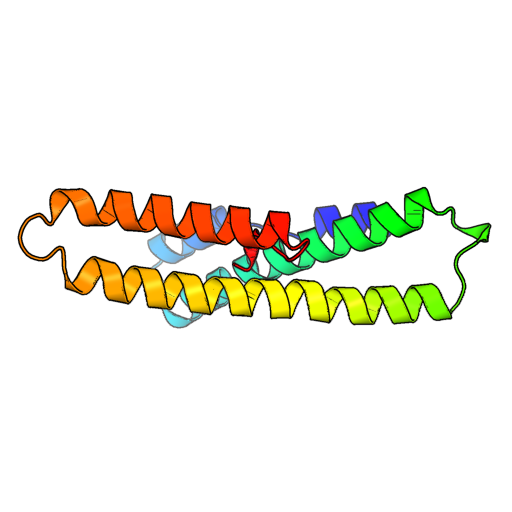 109 ? -3.311 -5.529 19.629 1.00 87.44 109 PHE A N 1
ATOM 838 C CA . PHE A 1 109 ? -3.594 -6.547 18.618 1.00 87.44 109 PHE A CA 1
ATOM 839 C C . PHE A 1 109 ? -3.867 -5.938 17.246 1.00 87.44 109 PHE A C 1
ATOM 841 O O . PHE A 1 109 ? -3.350 -6.458 16.265 1.00 87.44 109 PHE A O 1
ATOM 848 N N . ILE A 1 110 ? -4.615 -4.835 17.164 1.00 90.50 110 ILE A N 1
ATOM 849 C CA . ILE A 1 110 ? -4.879 -4.163 15.883 1.00 90.50 110 ILE A CA 1
ATOM 850 C C . ILE A 1 110 ? -3.563 -3.724 15.228 1.00 90.50 110 ILE A C 1
ATOM 852 O O . ILE A 1 110 ? -3.325 -4.053 14.069 1.00 90.50 110 ILE A O 1
ATOM 856 N N . PHE A 1 111 ? -2.673 -3.058 15.972 1.00 91.81 111 PHE A N 1
ATOM 857 C CA . PHE A 1 111 ? -1.378 -2.626 15.436 1.00 91.81 111 PHE A CA 1
ATOM 858 C C . PHE A 1 111 ? -0.477 -3.798 15.040 1.00 91.81 111 PHE A C 1
ATOM 860 O O . PHE A 1 111 ? 0.124 -3.778 13.968 1.00 91.81 111 PHE A O 1
ATOM 867 N N . VAL A 1 112 ? -0.383 -4.828 15.886 1.00 92.25 112 VAL A N 1
ATOM 868 C CA . VAL A 1 112 ? 0.469 -5.994 15.615 1.00 92.25 112 VAL A CA 1
ATOM 869 C C . VAL A 1 112 ? -0.036 -6.761 14.397 1.00 92.25 112 VAL A C 1
ATOM 871 O O . VAL A 1 112 ? 0.760 -7.113 13.534 1.00 92.25 112 VAL A O 1
ATOM 874 N N . MET A 1 113 ? -1.343 -6.999 14.295 1.00 92.25 113 MET A N 1
ATOM 875 C CA . MET A 1 113 ? -1.921 -7.746 13.178 1.00 92.25 113 MET A CA 1
ATOM 876 C C . MET A 1 113 ? -1.838 -6.959 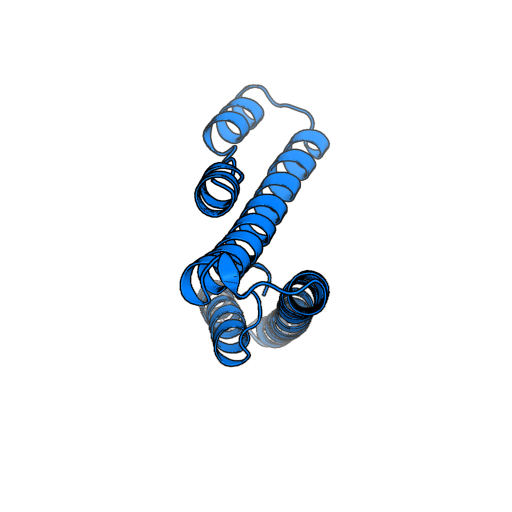11.865 1.00 92.25 113 MET A C 1
ATOM 878 O O . MET A 1 113 ? -1.511 -7.551 10.841 1.00 92.25 113 MET A O 1
ATOM 882 N N . ALA A 1 114 ? -2.046 -5.637 11.892 1.00 93.00 114 ALA A N 1
ATOM 883 C CA . ALA A 1 114 ? -1.836 -4.779 10.725 1.00 93.00 114 ALA A CA 1
ATOM 884 C C . ALA A 1 114 ? -0.371 -4.810 10.256 1.00 93.00 114 ALA A C 1
ATOM 886 O O . ALA A 1 114 ? -0.089 -4.979 9.074 1.00 93.00 114 ALA A O 1
ATOM 887 N N . TYR A 1 115 ? 0.586 -4.744 11.186 1.00 93.44 115 TYR A N 1
ATOM 888 C CA . TYR A 1 115 ? 2.004 -4.844 10.837 1.00 93.44 115 TYR A CA 1
ATOM 889 C C . TYR A 1 115 ? 2.388 -6.237 10.309 1.00 93.44 115 TYR A C 1
ATOM 891 O O . TYR A 1 115 ? 3.213 -6.363 9.405 1.00 93.44 115 TYR A O 1
ATOM 899 N N . LEU A 1 116 ? 1.769 -7.299 10.832 1.00 93.81 116 LEU A N 1
ATOM 900 C CA . LEU A 1 116 ? 1.939 -8.651 10.299 1.00 93.81 116 LEU A CA 1
ATOM 901 C C . LEU A 1 116 ? 1.378 -8.781 8.879 1.00 93.81 116 LEU A C 1
ATOM 903 O O . LEU A 1 116 ? 1.995 -9.476 8.071 1.00 93.81 116 LEU A O 1
ATOM 907 N N . ALA A 1 117 ? 0.261 -8.120 8.562 1.00 94.12 117 ALA A N 1
ATOM 908 C CA . ALA A 1 117 ? -0.286 -8.069 7.206 1.00 94.12 117 ALA A CA 1
ATOM 909 C C . ALA A 1 117 ? 0.721 -7.450 6.228 1.00 94.12 117 ALA A C 1
ATOM 911 O O . ALA A 1 117 ? 1.088 -8.096 5.242 1.00 94.12 117 ALA A O 1
ATOM 912 N N . TYR A 1 118 ? 1.260 -6.281 6.588 1.00 92.81 118 TYR A N 1
ATOM 913 C CA . TYR A 1 118 ? 2.315 -5.591 5.846 1.00 92.81 118 TYR A CA 1
ATOM 914 C C . TYR A 1 118 ? 3.536 -6.493 5.605 1.00 92.81 118 TYR A C 1
ATOM 916 O O . TYR A 1 118 ? 3.960 -6.690 4.467 1.00 92.81 118 TYR A O 1
ATOM 924 N N . LEU A 1 119 ? 4.080 -7.103 6.667 1.00 93.31 119 LEU A N 1
ATOM 925 C CA . LEU A 1 119 ? 5.258 -7.972 6.564 1.00 93.31 119 LEU A CA 1
ATOM 926 C C . LEU A 1 119 ? 5.002 -9.209 5.698 1.00 93.31 119 LEU A C 1
ATOM 928 O O . LEU A 1 119 ? 5.880 -9.618 4.943 1.00 93.31 119 LEU A O 1
ATOM 932 N N . ASN A 1 120 ? 3.820 -9.822 5.802 1.00 92.75 120 ASN A N 1
ATOM 933 C CA . ASN A 1 120 ? 3.476 -10.968 4.962 1.00 92.75 120 ASN A CA 1
ATOM 934 C C . ASN A 1 120 ? 3.418 -10.564 3.489 1.00 92.75 120 ASN A C 1
ATOM 936 O O . ASN A 1 120 ? 3.976 -11.265 2.650 1.00 92.75 120 ASN A O 1
ATOM 940 N N . ALA A 1 121 ? 2.784 -9.436 3.173 1.00 91.81 121 ALA A N 1
ATOM 941 C CA . ALA A 1 121 ? 2.727 -8.936 1.807 1.00 91.81 121 ALA A CA 1
ATOM 942 C C . ALA A 1 121 ? 4.124 -8.641 1.238 1.00 91.81 121 ALA A C 1
ATOM 944 O O . ALA A 1 121 ? 4.426 -9.118 0.147 1.00 91.81 121 ALA A O 1
ATOM 945 N N . GLU A 1 122 ? 5.005 -7.991 2.002 1.00 88.06 122 GLU A N 1
ATOM 946 C CA . GLU A 1 122 ? 6.413 -7.776 1.628 1.00 88.06 122 GLU A CA 1
ATOM 947 C C . GLU A 1 122 ? 7.160 -9.093 1.343 1.00 88.06 122 GLU A C 1
ATOM 949 O O . GLU A 1 122 ? 7.829 -9.222 0.318 1.00 88.06 122 GLU A O 1
ATOM 954 N N . ILE A 1 123 ? 6.998 -10.116 2.195 1.00 91.00 123 ILE A N 1
ATOM 955 C CA . ILE A 1 123 ? 7.635 -11.436 2.008 1.00 91.00 123 ILE A CA 1
ATOM 956 C C . ILE A 1 123 ? 7.159 -12.116 0.717 1.00 91.00 123 ILE A C 1
ATOM 958 O O . ILE A 1 123 ? 7.939 -12.799 0.052 1.00 91.00 123 ILE A O 1
ATOM 962 N N . PHE A 1 124 ? 5.890 -11.937 0.350 1.00 87.44 124 PHE A N 1
ATOM 963 C CA . PHE A 1 124 ? 5.333 -12.468 -0.894 1.00 87.44 124 PHE A CA 1
ATOM 964 C C . PHE A 1 124 ? 5.570 -11.561 -2.110 1.00 87.44 124 PHE A C 1
ATOM 966 O O . PHE A 1 124 ? 5.049 -11.866 -3.181 1.00 87.44 124 PHE A O 1
ATOM 973 N N . HIS A 1 125 ? 6.353 -10.483 -1.976 1.00 85.19 125 HIS A N 1
ATOM 974 C CA . HIS A 1 125 ? 6.562 -9.466 -3.014 1.00 85.19 125 HIS A CA 1
ATOM 975 C C . HIS A 1 125 ? 5.252 -8.834 -3.523 1.00 85.19 125 HIS A C 1
ATOM 977 O O . HIS A 1 125 ? 5.132 -8.466 -4.691 1.00 85.19 125 HIS A O 1
ATOM 983 N N . MET A 1 126 ? 4.256 -8.735 -2.646 1.00 88.25 126 MET A N 1
ATOM 984 C CA . MET A 1 126 ? 2.979 -8.061 -2.876 1.00 88.25 126 MET A CA 1
ATOM 985 C C . MET A 1 126 ? 3.018 -6.655 -2.263 1.00 88.25 126 MET A C 1
ATOM 987 O O . MET A 1 126 ? 3.916 -6.332 -1.489 1.00 88.25 126 MET A O 1
ATOM 991 N N . SER A 1 127 ? 2.046 -5.796 -2.584 1.00 86.12 127 SER A N 1
ATOM 992 C CA . SER A 1 127 ? 2.015 -4.444 -2.013 1.00 86.12 127 SER A CA 1
ATOM 993 C C . SER A 1 127 ? 1.664 -4.495 -0.524 1.00 86.12 127 SER A C 1
ATOM 995 O O . SER A 1 127 ? 0.512 -4.741 -0.172 1.00 86.12 127 SER A O 1
ATOM 997 N N . GLY A 1 128 ? 2.652 -4.238 0.340 1.00 85.69 128 GLY A N 1
ATOM 998 C CA . GLY A 1 128 ? 2.458 -4.168 1.791 1.00 85.69 128 GLY A CA 1
ATOM 999 C C . GLY A 1 128 ? 1.563 -3.019 2.238 1.00 85.69 128 GLY A C 1
ATOM 1000 O O . GLY A 1 128 ? 0.889 -3.136 3.246 1.00 85.69 128 GLY A O 1
ATOM 1001 N N . ILE A 1 129 ? 1.505 -1.933 1.468 1.00 86.38 129 ILE A N 1
ATOM 1002 C CA . ILE A 1 129 ? 0.666 -0.763 1.769 1.00 86.38 129 ILE A CA 1
ATOM 1003 C C . ILE A 1 129 ? -0.817 -1.059 1.491 1.00 86.38 129 ILE A C 1
ATOM 1005 O O . ILE A 1 129 ? -1.692 -0.502 2.147 1.00 86.38 129 ILE A O 1
ATOM 1009 N N . LEU A 1 130 ? -1.105 -1.938 0.523 1.00 85.50 130 LEU A N 1
ATOM 1010 C CA . LEU A 1 130 ? -2.466 -2.402 0.221 1.00 85.50 130 LEU A CA 1
ATOM 1011 C C . LEU A 1 130 ? -2.954 -3.527 1.143 1.00 85.50 130 LEU A C 1
ATOM 1013 O O . LEU A 1 130 ? -4.140 -3.862 1.079 1.00 85.50 130 LEU A O 1
ATOM 1017 N N . ALA A 1 131 ? -2.052 -4.136 1.916 1.00 84.62 131 ALA A N 1
ATOM 1018 C CA . ALA A 1 131 ? -2.336 -5.225 2.845 1.00 84.62 131 ALA A CA 1
ATOM 1019 C C . ALA A 1 131 ? -2.612 -4.686 4.255 1.00 84.62 131 ALA A C 1
ATOM 1021 O O . ALA A 1 131 ? -3.606 -5.133 4.866 1.00 84.62 131 ALA A O 1
#

Organism: Asbolus verrucosus (NCBI:txid1661398)

pLDDT: mean 87.3, std 5.3, range [67.0, 95.25]

Radius of gyration: 18.55 Å; chains: 1; bounding box: 38×37×55 Å

Sequence (131 aa):
MFLFGSLISAVDPVAVLAVFEEIQVNEILYIVVFGESLLNDAVTVVLYHLFESYTEMGLKNIIYQDVLAGLANFFVVALGGTVIGVIWGLATGFVTKFTNEVRVIEPIFIFVMAYLAYLNAEIFHMSGILA

Foldseek 3Di:
DQLVVLVVQQDDCVVVLVVCVVVVPDPVVSVVVVVVNLVSVLLSVLSNVLVVVVVVVPPVPDDPVSVVVSVVVSCCQLVVLLVLVVVLVVVLVVVLVPCVVPVVCSVVSVVVSLVVSLVVSVVVVHRSSND

Secondary structure (DSSP, 8-state):
-HHHHHHTT----HHHHHHHHHTT--HHHHHHHHHHHHHHHHHHHHHHHHHHHHHHH-TTS--HHHHHHHHHHHHHHHHHHHHHHHHHHHHHHHHHHT-TT-GGGHHHHHHHHHHHHHHHHHHTTS-SS--

InterPro domains:
  IPR006153 Cation/H+ exchanger, transmembrane domain [PF00999] (2-131)
  IPR018422 Cation/H+ exchanger, CPA1 family [PTHR10110] (2-131)